Protein AF-A0A0D0BJV3-F1 (afdb_monomer_lite)

Radius of gyration: 16.94 Å; chains: 1; bounding box: 71×26×31 Å

Structure (mmCIF, N/CA/C/O backbone):
data_AF-A0A0D0BJV3-F1
#
_entry.id   AF-A0A0D0BJV3-F1
#
loop_
_atom_site.group_PDB
_atom_site.id
_atom_site.type_symbol
_atom_site.label_atom_id
_atom_site.label_alt_id
_atom_site.label_comp_id
_atom_site.label_asym_id
_atom_site.label_entity_id
_atom_site.label_seq_id
_atom_site.pdbx_PDB_ins_code
_atom_site.Cartn_x
_atom_site.Cartn_y
_atom_site.Cartn_z
_atom_site.occupancy
_atom_site.B_iso_or_equiv
_atom_site.auth_seq_id
_atom_site.auth_comp_id
_atom_site.auth_asym_id
_atom_site.auth_atom_id
_atom_site.pdbx_PDB_model_num
ATOM 1 N N . MET A 1 1 ? -47.479 -8.089 -7.590 1.00 45.50 1 MET A N 1
ATOM 2 C CA . MET A 1 1 ? -46.370 -7.291 -7.024 1.00 45.50 1 MET A CA 1
ATOM 3 C C . MET A 1 1 ? -45.080 -7.986 -7.424 1.00 45.50 1 MET A C 1
ATOM 5 O O . MET A 1 1 ? -44.913 -9.136 -7.046 1.00 45.50 1 MET A O 1
ATOM 9 N N . SER A 1 2 ? -44.248 -7.367 -8.265 1.00 51.97 2 SER A N 1
ATOM 10 C CA . SER A 1 2 ? -42.962 -7.950 -8.675 1.00 51.97 2 SER A CA 1
ATOM 11 C C . SER A 1 2 ? -41.887 -7.486 -7.700 1.00 51.97 2 SER A C 1
ATOM 13 O O . SER A 1 2 ? -41.721 -6.282 -7.517 1.00 51.97 2 SER A O 1
ATOM 15 N N . ASN A 1 3 ? -41.183 -8.423 -7.067 1.00 55.09 3 ASN A N 1
ATOM 16 C CA . ASN A 1 3 ? -39.995 -8.105 -6.279 1.00 55.09 3 ASN A CA 1
ATOM 17 C C . ASN A 1 3 ? -38.883 -7.620 -7.224 1.00 55.09 3 ASN A C 1
ATOM 19 O O . ASN A 1 3 ? -38.638 -8.289 -8.233 1.00 55.09 3 ASN A O 1
ATOM 23 N N . PRO A 1 4 ? -38.189 -6.505 -6.930 1.00 65.44 4 PRO A N 1
ATOM 24 C CA . PRO A 1 4 ? -36.983 -6.161 -7.663 1.00 65.44 4 PRO A CA 1
ATOM 25 C C . PRO A 1 4 ? -35.919 -7.221 -7.357 1.00 65.44 4 PRO A C 1
ATOM 27 O O . PRO A 1 4 ? -35.655 -7.535 -6.195 1.00 65.44 4 PRO A O 1
ATOM 30 N N . ALA A 1 5 ? -35.346 -7.815 -8.404 1.00 63.47 5 ALA A N 1
ATOM 31 C CA . ALA A 1 5 ? -34.229 -8.738 -8.261 1.00 63.47 5 ALA A CA 1
ATOM 32 C C . ALA A 1 5 ? -33.049 -8.012 -7.584 1.00 63.47 5 ALA A C 1
ATOM 34 O O . ALA A 1 5 ? -32.808 -6.840 -7.892 1.00 63.47 5 ALA A O 1
ATOM 35 N N . PRO A 1 6 ? -32.311 -8.668 -6.672 1.00 61.75 6 PRO A N 1
ATOM 36 C CA . PRO A 1 6 ? -31.144 -8.054 -6.063 1.00 61.75 6 PRO A CA 1
ATOM 37 C C . PRO A 1 6 ? -30.110 -7.769 -7.155 1.00 61.75 6 PRO A C 1
ATOM 39 O O . PRO A 1 6 ? -29.706 -8.664 -7.895 1.00 61.75 6 PRO A O 1
ATOM 42 N N . ILE A 1 7 ? -29.690 -6.509 -7.263 1.00 61.56 7 ILE A N 1
ATOM 43 C CA . ILE A 1 7 ? -28.571 -6.117 -8.118 1.00 61.56 7 ILE A CA 1
ATOM 44 C C . ILE A 1 7 ? -27.313 -6.679 -7.455 1.00 61.56 7 ILE A C 1
ATOM 46 O O . ILE A 1 7 ? -26.809 -6.123 -6.480 1.00 61.56 7 ILE A O 1
ATOM 50 N N . THR A 1 8 ? -26.826 -7.818 -7.939 1.00 63.19 8 THR A N 1
ATOM 51 C CA . THR A 1 8 ? -25.530 -8.350 -7.519 1.00 63.19 8 THR A CA 1
ATOM 52 C C . THR A 1 8 ? -24.444 -7.442 -8.086 1.00 63.19 8 THR A C 1
ATOM 54 O O . THR A 1 8 ? -24.214 -7.419 -9.294 1.00 63.19 8 THR A O 1
ATOM 57 N N . ALA A 1 9 ? -23.789 -6.662 -7.226 1.00 68.31 9 ALA A N 1
ATOM 58 C CA . ALA A 1 9 ? -22.613 -5.901 -7.623 1.00 68.31 9 ALA A CA 1
ATOM 59 C C . ALA A 1 9 ? -21.498 -6.879 -8.031 1.00 68.31 9 ALA A C 1
ATOM 61 O O . ALA A 1 9 ? -21.089 -7.728 -7.239 1.00 68.31 9 ALA A O 1
ATOM 62 N N . VAL A 1 10 ? -21.021 -6.774 -9.272 1.00 74.94 10 VAL A N 1
ATOM 63 C CA . VAL A 1 10 ? -19.864 -7.542 -9.747 1.00 74.94 10 VAL A CA 1
ATOM 64 C C . VAL A 1 10 ? -18.609 -6.883 -9.182 1.00 74.94 10 VAL A C 1
ATOM 66 O O . VAL A 1 10 ? -18.232 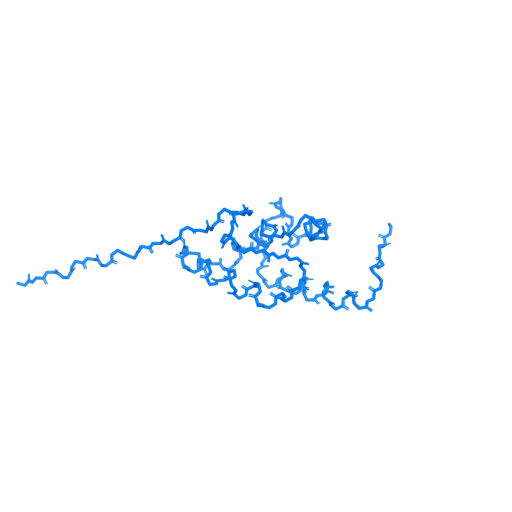-5.795 -9.614 1.00 74.94 10 VAL A O 1
ATOM 69 N N . LEU A 1 11 ? -17.982 -7.522 -8.192 1.00 79.44 11 LEU A N 1
ATOM 70 C CA . LEU A 1 11 ? -16.699 -7.077 -7.648 1.00 79.44 11 LEU A CA 1
ATOM 71 C C . LEU A 1 11 ? -15.572 -7.420 -8.626 1.00 79.44 11 LEU A C 1
ATOM 73 O O . LEU A 1 11 ? -15.518 -8.534 -9.152 1.00 79.44 11 LEU A O 1
ATOM 77 N N . MET A 1 12 ? -14.664 -6.472 -8.856 1.00 78.56 12 MET A N 1
ATOM 78 C CA . MET A 1 12 ? -13.461 -6.706 -9.655 1.00 78.56 12 MET A CA 1
ATOM 79 C C . MET A 1 12 ? -12.289 -7.014 -8.728 1.00 78.56 12 MET A C 1
ATOM 81 O O . MET A 1 12 ? -11.963 -6.162 -7.910 1.00 78.56 12 MET A O 1
ATOM 85 N N . PRO A 1 13 ? -11.633 -8.182 -8.828 1.00 80.12 13 PRO A N 1
ATOM 86 C CA . PRO A 1 13 ? -10.524 -8.501 -7.939 1.00 80.12 13 PRO A CA 1
ATOM 87 C C . PRO A 1 13 ? -9.383 -7.490 -8.097 1.00 80.12 13 PRO A C 1
ATOM 89 O O . PRO A 1 13 ? -9.166 -6.933 -9.176 1.00 80.12 13 PRO A O 1
ATOM 92 N N . MET A 1 14 ? -8.615 -7.293 -7.023 1.00 84.94 14 MET A N 1
ATOM 93 C CA . MET A 1 14 ? -7.326 -6.610 -7.123 1.00 84.94 14 MET A CA 1
ATOM 94 C C . MET A 1 14 ? -6.444 -7.348 -8.133 1.00 84.94 14 MET A C 1
ATOM 96 O O . MET A 1 14 ? -6.373 -8.578 -8.128 1.00 84.94 14 MET A O 1
ATOM 100 N N . LEU A 1 15 ? -5.788 -6.594 -9.011 1.00 78.75 15 LEU A N 1
ATOM 101 C CA . LEU A 1 15 ? -4.949 -7.175 -10.051 1.00 78.75 15 LEU A CA 1
ATOM 102 C C . LEU A 1 15 ? -3.721 -7.851 -9.436 1.00 78.75 15 LEU A C 1
ATOM 104 O O . LEU A 1 15 ? -3.181 -7.420 -8.421 1.00 78.75 15 LEU A O 1
ATOM 108 N N . VAL A 1 16 ? -3.257 -8.935 -10.051 1.00 74.25 16 VAL A N 1
ATOM 109 C CA . VAL A 1 16 ? -2.008 -9.566 -9.617 1.00 74.25 16 VAL A CA 1
ATOM 110 C C . VAL A 1 16 ? -0.868 -8.603 -9.943 1.00 74.25 16 VAL A C 1
ATOM 112 O O . VAL A 1 16 ? -0.785 -8.095 -11.063 1.00 74.25 16 VAL A O 1
ATOM 115 N N . SER A 1 17 ? -0.008 -8.325 -8.963 1.00 69.88 17 SER A N 1
ATOM 116 C CA . SER A 1 17 ? 1.181 -7.496 -9.161 1.00 69.88 17 SER A CA 1
ATOM 117 C C . SER A 1 17 ? 2.025 -8.016 -10.323 1.00 69.88 17 SER A C 1
ATOM 119 O O . SER A 1 17 ? 2.026 -9.211 -10.619 1.00 69.88 17 SER A O 1
ATOM 121 N N . SER A 1 18 ? 2.719 -7.104 -11.005 1.00 67.06 18 SER A N 1
ATOM 122 C CA . SER A 1 18 ? 3.560 -7.415 -12.172 1.00 67.06 18 SER A CA 1
ATOM 123 C C . SER A 1 18 ? 2.802 -7.888 -13.423 1.00 67.06 18 SER A C 1
ATOM 125 O O . SER A 1 18 ? 3.425 -8.316 -14.394 1.00 67.06 18 SER A O 1
ATOM 127 N N . THR A 1 19 ? 1.469 -7.778 -13.447 1.00 73.62 19 THR A N 1
ATOM 128 C CA . THR A 1 19 ? 0.687 -7.867 -14.691 1.00 73.62 19 THR A CA 1
ATOM 129 C C . THR A 1 19 ? 0.644 -6.511 -15.396 1.00 73.62 19 THR A C 1
ATOM 131 O O . THR A 1 19 ? 0.795 -5.469 -14.763 1.00 73.62 19 THR A O 1
ATOM 134 N N . LYS A 1 20 ? 0.440 -6.5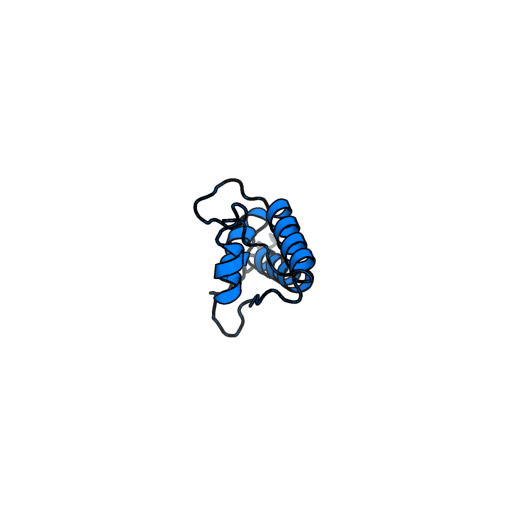11 -16.720 1.00 68.69 20 LYS A N 1
ATOM 135 C CA . LYS A 1 20 ? 0.490 -5.296 -17.555 1.00 68.69 20 LYS A CA 1
ATOM 136 C C . LYS A 1 20 ? -0.481 -4.195 -17.103 1.00 68.69 20 LYS A C 1
ATOM 138 O O . LYS A 1 20 ? -0.182 -3.021 -17.285 1.00 68.69 20 LYS A O 1
ATOM 143 N N . ASP A 1 21 ? -1.607 -4.586 -16.514 1.00 69.88 21 ASP A N 1
ATOM 144 C CA . ASP A 1 21 ? -2.666 -3.668 -16.087 1.00 69.88 21 ASP A CA 1
ATOM 145 C C . ASP A 1 21 ? -2.601 -3.339 -14.585 1.00 69.88 21 ASP A C 1
ATOM 147 O O . ASP A 1 21 ? -3.412 -2.555 -14.087 1.00 69.88 21 ASP A O 1
ATOM 151 N N . ALA A 1 22 ? -1.665 -3.945 -13.844 1.00 76.88 22 ALA A N 1
ATOM 152 C CA . ALA A 1 22 ? -1.500 -3.679 -12.423 1.00 76.88 22 ALA A CA 1
ATOM 153 C C . ALA A 1 22 ? -0.917 -2.288 -12.177 1.00 76.88 22 ALA A C 1
ATOM 155 O O . ALA A 1 22 ? -0.172 -1.730 -12.984 1.00 76.88 22 ALA A O 1
ATOM 156 N N . LEU A 1 23 ? -1.229 -1.755 -10.997 1.00 83.62 23 LEU A N 1
ATOM 157 C CA . LEU A 1 23 ? -0.552 -0.572 -10.496 1.00 83.62 23 LEU A CA 1
ATOM 158 C C . LEU A 1 23 ? 0.940 -0.870 -10.352 1.00 83.62 23 LEU A C 1
ATOM 160 O O . LEU A 1 23 ? 1.333 -1.968 -9.955 1.00 83.62 23 LEU A O 1
ATOM 164 N N . TYR A 1 24 ? 1.752 0.129 -10.674 1.00 87.56 24 TYR A N 1
ATOM 165 C CA . TYR A 1 24 ? 3.198 0.060 -10.559 1.00 87.56 24 TYR A CA 1
ATOM 166 C C . TYR A 1 24 ? 3.701 1.325 -9.881 1.00 87.56 24 TYR A C 1
ATOM 168 O O . TYR A 1 24 ? 3.469 2.434 -10.368 1.00 87.56 24 TYR A O 1
ATOM 176 N N . PHE A 1 25 ? 4.374 1.154 -8.750 1.00 89.81 25 PHE A N 1
ATOM 177 C CA . PHE A 1 25 ? 4.906 2.246 -7.953 1.00 89.81 25 PHE A CA 1
ATOM 178 C C . PHE A 1 25 ? 6.428 2.204 -7.935 1.00 89.81 25 PHE A C 1
ATOM 180 O O . PHE A 1 25 ? 7.032 1.284 -7.402 1.00 89.81 25 PHE A O 1
ATOM 187 N N . ASN A 1 26 ? 7.064 3.218 -8.512 1.00 87.56 26 ASN A N 1
ATOM 188 C CA . ASN A 1 26 ? 8.522 3.346 -8.565 1.00 87.56 26 ASN A CA 1
ATOM 189 C C . ASN A 1 26 ? 9.050 4.493 -7.688 1.00 87.56 26 ASN A C 1
ATOM 191 O O . ASN A 1 26 ? 10.121 5.021 -7.968 1.00 87.56 26 ASN A O 1
ATOM 195 N N . GLY A 1 27 ? 8.274 4.933 -6.695 1.00 85.31 27 GLY A N 1
ATOM 196 C CA . GLY A 1 27 ? 8.614 6.083 -5.851 1.00 85.31 27 GLY A CA 1
ATOM 197 C C . GLY A 1 27 ? 8.132 7.433 -6.387 1.00 85.31 27 GLY A C 1
ATOM 198 O O . GLY A 1 27 ? 8.080 8.395 -5.634 1.00 85.31 27 GLY A O 1
ATOM 199 N N . THR A 1 28 ? 7.706 7.528 -7.651 1.00 85.06 28 THR A N 1
ATOM 200 C CA . THR A 1 28 ? 7.229 8.797 -8.229 1.00 85.06 28 THR A CA 1
ATOM 201 C C . THR A 1 28 ? 5.708 8.932 -8.179 1.00 85.06 28 THR A C 1
ATOM 203 O O . THR A 1 28 ? 4.971 7.944 -8.133 1.00 85.06 28 THR A O 1
ATOM 206 N N . CYS A 1 29 ? 5.218 10.177 -8.200 1.00 87.19 29 CYS A N 1
ATOM 207 C CA . CYS A 1 29 ? 3.786 10.493 -8.236 1.00 87.19 29 CYS A CA 1
ATOM 208 C C . CYS A 1 29 ? 2.965 9.784 -7.136 1.00 87.19 29 CYS A C 1
ATOM 210 O O . CYS A 1 29 ? 1.841 9.343 -7.393 1.00 87.19 29 CYS A O 1
ATOM 212 N N . ILE A 1 30 ? 3.497 9.724 -5.908 1.00 89.56 30 ILE A N 1
ATOM 213 C CA . ILE A 1 30 ? 2.932 9.012 -4.743 1.00 89.56 30 ILE A CA 1
ATOM 214 C C . ILE A 1 30 ? 1.426 9.252 -4.597 1.00 89.56 30 ILE A C 1
ATOM 216 O O . ILE A 1 30 ? 0.633 8.314 -4.560 1.00 89.56 30 ILE A O 1
ATOM 220 N N . LYS A 1 31 ? 0.996 10.520 -4.616 1.00 89.88 31 LYS A N 1
ATOM 221 C CA . LYS A 1 31 ? -0.425 10.893 -4.492 1.00 89.88 31 LYS A CA 1
ATOM 222 C C . LYS A 1 31 ? -1.309 10.271 -5.575 1.00 89.88 31 LYS A C 1
ATOM 224 O O . LYS A 1 31 ? -2.458 9.934 -5.301 1.00 89.88 31 LYS A O 1
ATOM 229 N N . ASN A 1 32 ? -0.815 10.156 -6.808 1.00 90.94 32 ASN A N 1
ATOM 230 C CA . ASN A 1 32 ? -1.568 9.535 -7.895 1.00 90.94 32 ASN A CA 1
ATOM 231 C C . ASN A 1 32 ? -1.636 8.015 -7.713 1.00 90.94 32 ASN A C 1
ATOM 233 O O . ASN A 1 32 ? -2.723 7.450 -7.819 1.00 90.94 32 ASN A O 1
ATOM 237 N N . PHE A 1 33 ? -0.514 7.377 -7.373 1.00 92.31 33 PHE A N 1
ATOM 238 C CA . PHE A 1 33 ? -0.479 5.947 -7.070 1.00 92.31 33 PHE A CA 1
ATOM 239 C C . PHE A 1 33 ? -1.457 5.584 -5.943 1.00 92.31 33 PHE A C 1
ATOM 241 O O . PHE A 1 33 ? -2.328 4.739 -6.138 1.00 92.31 33 PHE A O 1
ATOM 248 N N . LEU A 1 34 ? -1.397 6.288 -4.809 1.00 94.19 34 LEU A N 1
ATOM 249 C CA . LEU A 1 34 ? -2.279 6.058 -3.662 1.00 94.19 34 LEU A CA 1
ATOM 250 C C . LEU A 1 34 ? -3.763 6.239 -4.022 1.00 94.19 34 LEU A C 1
ATOM 252 O O . LEU A 1 34 ? -4.599 5.421 -3.642 1.00 94.19 34 LEU A O 1
ATOM 256 N N . LYS A 1 35 ? -4.108 7.267 -4.810 1.00 94.12 35 LYS A N 1
ATOM 257 C CA . LYS A 1 35 ? -5.484 7.466 -5.304 1.00 94.12 35 LYS A CA 1
ATOM 258 C C . LYS A 1 35 ? -5.957 6.311 -6.182 1.00 94.12 35 LYS A C 1
ATOM 260 O O . LYS A 1 35 ? -7.089 5.852 -6.023 1.00 94.12 35 LYS A O 1
ATOM 265 N N . GLN A 1 36 ? -5.115 5.847 -7.102 1.00 93.19 36 GLN A N 1
ATOM 266 C CA . GLN A 1 36 ? -5.451 4.710 -7.955 1.00 93.19 36 GLN A CA 1
ATOM 267 C C . GLN A 1 36 ? -5.581 3.424 -7.132 1.00 93.19 36 GLN A C 1
ATOM 269 O O . GLN A 1 36 ? -6.527 2.670 -7.338 1.00 93.19 36 GLN A O 1
ATOM 274 N N . LEU A 1 37 ? -4.715 3.214 -6.141 1.00 94.38 37 LEU A N 1
ATOM 275 C CA . LEU A 1 37 ? -4.788 2.060 -5.251 1.00 94.38 37 LEU A CA 1
ATOM 276 C C . LEU A 1 37 ? -6.106 2.013 -4.474 1.00 94.38 37 LEU A C 1
ATOM 278 O O . LEU A 1 37 ? -6.762 0.973 -4.440 1.00 94.38 37 LEU A O 1
ATOM 282 N N . VAL A 1 38 ? -6.543 3.150 -3.932 1.00 94.88 38 VAL A N 1
ATOM 283 C CA . VAL A 1 38 ? -7.846 3.272 -3.260 1.00 94.88 38 VAL A CA 1
ATOM 284 C C . VAL A 1 38 ? -8.999 2.998 -4.222 1.00 94.88 38 VAL A C 1
ATOM 286 O O . VAL A 1 38 ? -9.938 2.288 -3.866 1.00 94.88 38 VAL A O 1
ATOM 289 N N . LEU A 1 39 ? -8.930 3.510 -5.454 1.00 92.69 39 LEU A N 1
ATOM 290 C CA . LEU A 1 39 ? -9.956 3.260 -6.468 1.00 92.69 39 LEU A CA 1
ATOM 291 C C . LEU A 1 39 ? -10.052 1.771 -6.836 1.00 92.69 39 LEU A C 1
ATOM 293 O O . LEU A 1 39 ? -11.155 1.235 -6.945 1.00 92.69 39 LEU A O 1
ATOM 297 N N . HIS A 1 40 ? -8.914 1.101 -7.026 1.00 91.50 40 HIS A N 1
ATOM 298 C CA . HIS A 1 40 ? -8.864 -0.334 -7.312 1.00 91.50 40 HIS A CA 1
ATOM 299 C C . HIS A 1 40 ? -9.369 -1.151 -6.118 1.00 91.50 40 HIS A C 1
ATOM 301 O O . HIS A 1 40 ? -10.195 -2.043 -6.303 1.00 91.50 40 HIS A O 1
ATOM 307 N N . GLY A 1 41 ? -8.964 -0.786 -4.899 1.00 92.38 41 GLY A N 1
ATOM 308 C CA . GLY A 1 41 ? -9.462 -1.391 -3.667 1.00 92.38 41 GLY A CA 1
ATOM 309 C C . GLY A 1 41 ? -10.981 -1.297 -3.547 1.00 92.38 41 GLY A C 1
ATOM 310 O O . GLY A 1 41 ? -11.645 -2.311 -3.342 1.00 92.38 41 GLY A O 1
ATOM 311 N N . ALA A 1 42 ? -11.551 -0.113 -3.780 1.00 92.12 42 ALA A N 1
ATOM 312 C CA . ALA A 1 42 ? -12.996 0.094 -3.735 1.00 92.12 42 ALA A CA 1
ATOM 313 C C . ALA A 1 42 ? -13.745 -0.772 -4.765 1.00 92.12 42 ALA A C 1
ATOM 315 O O . ALA A 1 42 ? -14.776 -1.363 -4.444 1.00 92.12 42 ALA A O 1
ATOM 316 N N . ARG A 1 43 ? -13.212 -0.911 -5.989 1.00 89.19 43 ARG A N 1
ATOM 317 C CA . ARG A 1 43 ? -13.771 -1.807 -7.025 1.00 89.19 43 ARG A CA 1
ATOM 318 C C . ARG A 1 43 ? -13.692 -3.289 -6.640 1.00 89.19 43 ARG A C 1
ATOM 320 O O . ARG A 1 43 ? -14.546 -4.067 -7.063 1.00 89.19 43 ARG A O 1
ATOM 327 N N . ALA A 1 44 ? -12.709 -3.650 -5.820 1.00 89.12 44 ALA A N 1
ATOM 328 C CA . ALA A 1 44 ? -12.552 -4.977 -5.232 1.00 89.12 44 ALA A CA 1
ATOM 329 C C . ALA A 1 44 ? -13.366 -5.198 -3.953 1.00 89.12 44 ALA A C 1
ATOM 331 O O . ALA A 1 44 ? -13.300 -6.278 -3.370 1.00 89.12 44 ALA A O 1
ATOM 332 N N . GLY A 1 45 ? -14.148 -4.206 -3.519 1.00 90.88 45 GLY A N 1
ATOM 333 C CA . GLY A 1 45 ? -14.936 -4.289 -2.291 1.00 90.88 45 GLY A CA 1
ATOM 334 C C . GLY A 1 45 ? -14.123 -4.075 -1.011 1.00 90.88 45 GLY A C 1
ATOM 335 O O . GLY A 1 45 ? -14.640 -4.320 0.076 1.00 90.88 45 GLY A O 1
ATOM 336 N N . ILE A 1 46 ? -12.877 -3.601 -1.109 1.00 91.81 46 ILE A N 1
ATOM 337 C CA . ILE A 1 46 ? -12.063 -3.213 0.047 1.00 91.81 46 ILE A CA 1
ATOM 338 C C . ILE A 1 46 ? -12.553 -1.849 0.540 1.00 91.81 46 ILE A C 1
ATOM 340 O O . ILE A 1 46 ? -12.372 -0.828 -0.124 1.00 91.81 46 ILE A O 1
ATOM 344 N N . THR A 1 47 ? -13.193 -1.839 1.708 1.00 90.00 47 THR A N 1
ATOM 345 C CA . THR A 1 47 ? -13.745 -0.629 2.340 1.00 90.00 47 THR A CA 1
ATOM 346 C C . THR A 1 47 ? -12.840 -0.063 3.430 1.00 90.00 47 THR A C 1
ATOM 348 O O . THR A 1 47 ? -12.855 1.144 3.666 1.00 90.00 47 THR A O 1
ATOM 351 N N . ASN A 1 48 ? -12.026 -0.909 4.068 1.00 93.62 48 ASN A N 1
ATOM 352 C CA . ASN A 1 48 ? -11.002 -0.474 5.008 1.00 93.62 48 ASN A CA 1
ATOM 353 C C . ASN A 1 48 ? -9.693 -0.187 4.259 1.00 93.62 48 ASN A C 1
ATOM 355 O O . ASN A 1 48 ? -9.060 -1.106 3.740 1.00 93.62 48 ASN A O 1
ATOM 359 N N . LYS A 1 49 ? -9.268 1.081 4.237 1.00 93.94 49 LYS A N 1
ATOM 360 C CA . LYS A 1 49 ? -8.024 1.499 3.576 1.00 93.94 49 LYS A CA 1
ATOM 361 C C . LYS A 1 49 ? -6.775 0.885 4.205 1.00 93.94 49 LYS A C 1
ATOM 363 O O . LYS A 1 49 ? -5.799 0.707 3.489 1.00 93.94 49 LYS A O 1
ATOM 368 N N . ASP A 1 50 ? -6.801 0.509 5.479 1.00 95.62 50 ASP A N 1
ATOM 369 C CA . ASP A 1 50 ? -5.644 -0.101 6.145 1.00 95.62 50 ASP A CA 1
ATOM 370 C C . ASP A 1 50 ? -5.268 -1.447 5.501 1.00 95.62 50 ASP A C 1
ATOM 372 O O . ASP A 1 50 ? -4.098 -1.801 5.408 1.00 95.62 50 ASP A O 1
ATOM 376 N N . GLN A 1 51 ? -6.244 -2.155 4.918 1.00 92.12 51 GLN A N 1
ATOM 377 C CA . GLN A 1 51 ? -5.999 -3.388 4.157 1.00 92.12 51 GLN A CA 1
ATOM 378 C C . GLN A 1 51 ? -5.235 -3.151 2.844 1.00 92.12 51 GLN A C 1
ATOM 380 O O . GLN A 1 51 ? -4.776 -4.104 2.219 1.00 92.12 51 GLN A O 1
ATOM 385 N N . LEU A 1 52 ? -5.120 -1.898 2.389 1.00 94.38 52 LEU A N 1
ATOM 386 C CA . LEU A 1 52 ? -4.391 -1.540 1.173 1.00 94.38 52 LEU A CA 1
ATOM 387 C C . LEU A 1 52 ? -2.899 -1.299 1.424 1.00 94.38 52 LEU A C 1
ATOM 389 O O . LEU A 1 52 ? -2.152 -1.205 0.452 1.00 94.38 52 LEU A O 1
ATOM 393 N N . VAL A 1 53 ? -2.452 -1.226 2.681 1.00 94.50 53 VAL A N 1
ATOM 394 C CA . VAL A 1 53 ? -1.045 -0.957 3.020 1.00 94.50 53 VAL A CA 1
ATOM 395 C C . VAL A 1 53 ? -0.122 -2.032 2.438 1.00 94.50 53 VAL A C 1
ATOM 397 O O . VAL A 1 53 ? 0.845 -1.706 1.755 1.00 94.50 53 VAL A O 1
ATOM 400 N N . ASP A 1 54 ? -0.479 -3.311 2.558 1.00 91.12 54 ASP A N 1
ATOM 401 C CA . ASP A 1 54 ? 0.309 -4.411 1.977 1.00 91.12 54 ASP A CA 1
ATOM 402 C C . ASP A 1 54 ? 0.390 -4.341 0.443 1.00 91.12 54 ASP A C 1
ATOM 404 O O . ASP A 1 54 ? 1.362 -4.779 -0.179 1.00 91.12 54 ASP A O 1
ATOM 408 N N . TYR A 1 55 ? -0.623 -3.751 -0.197 1.00 92.31 55 TYR A N 1
ATOM 409 C CA . TYR A 1 55 ? -0.636 -3.575 -1.645 1.00 92.31 55 TYR A CA 1
ATOM 410 C C . TYR A 1 55 ? 0.300 -2.458 -2.110 1.00 92.31 55 TYR A C 1
ATOM 412 O O . TYR A 1 55 ? 0.722 -2.488 -3.265 1.00 92.31 55 TYR A O 1
ATOM 420 N N . ILE A 1 56 ? 0.670 -1.514 -1.237 1.00 93.12 56 ILE A N 1
ATOM 421 C CA . ILE A 1 56 ? 1.715 -0.526 -1.536 1.00 93.12 56 ILE A CA 1
ATOM 422 C C . ILE A 1 56 ? 3.023 -1.268 -1.819 1.00 93.12 56 ILE A C 1
ATOM 424 O O . ILE A 1 56 ? 3.602 -1.092 -2.889 1.00 93.12 56 ILE A O 1
ATOM 428 N N . VAL A 1 57 ? 3.428 -2.177 -0.927 1.00 90.38 57 VAL A N 1
ATOM 429 C CA . VAL A 1 57 ? 4.630 -3.012 -1.098 1.00 90.38 57 VAL A CA 1
ATOM 430 C C . VAL A 1 57 ? 4.501 -3.920 -2.312 1.00 90.38 57 VAL A C 1
ATOM 432 O O . VAL A 1 57 ? 5.382 -3.953 -3.169 1.00 90.38 57 VAL A O 1
ATOM 435 N N . LYS A 1 58 ? 3.366 -4.608 -2.446 1.00 90.62 58 LYS A N 1
ATOM 436 C CA . LYS A 1 58 ? 3.148 -5.577 -3.525 1.00 90.62 58 LYS A CA 1
ATOM 437 C C . LYS A 1 58 ? 3.198 -4.961 -4.930 1.00 90.62 58 LYS A C 1
ATOM 439 O O . LYS A 1 58 ? 3.623 -5.627 -5.871 1.00 90.62 58 LYS A O 1
ATOM 444 N N . TYR A 1 59 ? 2.754 -3.714 -5.085 1.00 92.31 59 TYR A N 1
ATOM 445 C CA . TYR A 1 59 ? 2.795 -2.986 -6.360 1.00 92.31 59 TYR A CA 1
ATOM 446 C C . TYR A 1 59 ? 4.035 -2.099 -6.524 1.00 92.31 59 TYR A C 1
ATOM 448 O O . TYR A 1 59 ? 4.176 -1.429 -7.549 1.00 92.31 59 TYR A O 1
ATOM 456 N N . SER A 1 60 ? 4.938 -2.096 -5.545 1.00 90.88 60 SER A N 1
ATOM 457 C CA . SER A 1 60 ? 6.200 -1.369 -5.626 1.00 90.88 60 SER A CA 1
ATOM 458 C C . SER A 1 60 ? 7.186 -2.058 -6.569 1.00 90.88 60 SER A C 1
ATOM 460 O O . SER A 1 60 ? 7.210 -3.286 -6.674 1.00 90.88 60 SER A O 1
ATOM 462 N N . SER A 1 61 ? 8.028 -1.270 -7.238 1.00 89.62 61 SER A N 1
ATOM 463 C CA . SER A 1 61 ? 9.213 -1.754 -7.948 1.00 89.62 61 SER A CA 1
ATOM 464 C C . SER A 1 61 ? 10.171 -2.448 -6.978 1.00 89.62 61 SER A C 1
ATOM 466 O O . SER A 1 61 ? 10.111 -2.204 -5.775 1.00 89.62 61 SER A O 1
ATOM 468 N N . ALA A 1 62 ? 11.084 -3.281 -7.484 1.00 88.69 62 ALA A N 1
ATOM 469 C CA . ALA A 1 62 ? 12.086 -3.939 -6.639 1.00 88.69 62 ALA A CA 1
ATOM 470 C C . ALA A 1 62 ? 12.907 -2.923 -5.822 1.00 88.69 62 ALA A C 1
ATOM 472 O O . ALA A 1 62 ? 13.063 -3.084 -4.615 1.00 88.69 62 ALA A O 1
ATOM 473 N N . ASP A 1 63 ? 13.341 -1.829 -6.455 1.00 87.06 63 ASP A N 1
ATOM 474 C CA . ASP A 1 63 ? 14.074 -0.755 -5.777 1.00 87.06 63 ASP A CA 1
ATOM 475 C C . ASP A 1 63 ? 13.243 -0.123 -4.658 1.00 87.06 63 ASP A C 1
ATOM 477 O O . ASP A 1 63 ? 13.731 0.062 -3.546 1.00 87.06 63 ASP A O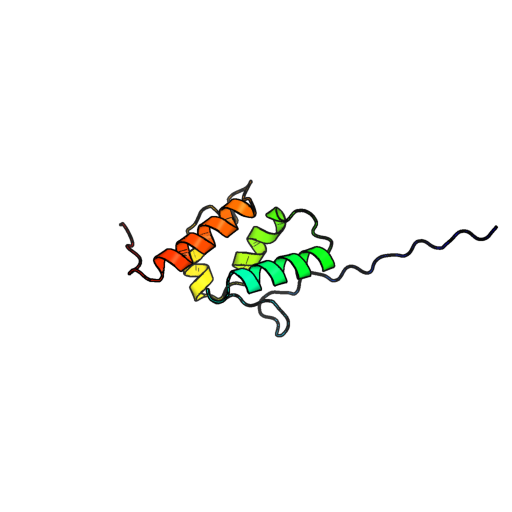 1
ATOM 481 N N . MET A 1 64 ? 11.963 0.164 -4.917 1.00 88.19 64 MET A N 1
ATOM 482 C CA . MET A 1 64 ? 11.102 0.776 -3.911 1.00 88.19 64 MET A CA 1
ATOM 483 C C . MET A 1 64 ? 10.770 -0.206 -2.785 1.00 88.19 64 MET A C 1
ATOM 485 O O . MET A 1 64 ? 10.748 0.201 -1.628 1.00 88.19 64 MET A O 1
ATOM 489 N N . GLN A 1 65 ? 10.597 -1.498 -3.084 1.00 89.50 65 GLN A N 1
ATOM 490 C CA . GLN A 1 65 ? 10.479 -2.537 -2.060 1.00 89.50 65 GLN A CA 1
ATOM 491 C C . GLN A 1 65 ? 11.711 -2.535 -1.150 1.00 89.50 65 GLN A C 1
ATOM 493 O O . GLN A 1 65 ? 11.550 -2.532 0.063 1.00 89.50 65 GLN A O 1
ATOM 498 N N . HIS A 1 66 ? 12.928 -2.436 -1.695 1.00 86.44 66 HIS A N 1
ATOM 499 C CA . HIS A 1 66 ? 14.142 -2.327 -0.878 1.00 86.44 66 HIS A CA 1
ATOM 500 C C . HIS A 1 66 ? 14.188 -1.070 -0.002 1.00 86.44 66 HIS A C 1
ATOM 502 O O . HIS A 1 66 ? 14.775 -1.114 1.075 1.00 86.44 66 HIS A O 1
ATOM 508 N N . VAL A 1 67 ? 13.576 0.034 -0.432 1.00 85.88 67 VAL A N 1
ATOM 509 C CA . VAL A 1 67 ? 13.504 1.267 0.365 1.00 85.88 67 VAL A CA 1
ATOM 510 C C . VAL A 1 67 ? 12.482 1.143 1.495 1.00 85.88 67 VAL A C 1
ATOM 512 O O . VAL A 1 67 ? 12.774 1.521 2.628 1.00 85.88 67 VAL A O 1
ATOM 515 N N . ILE A 1 68 ? 11.288 0.618 1.207 1.00 87.38 68 ILE A N 1
ATOM 516 C CA . ILE A 1 68 ? 10.167 0.652 2.158 1.00 87.38 68 ILE A CA 1
ATOM 517 C C . ILE A 1 68 ? 10.071 -0.580 3.053 1.00 87.38 68 ILE A C 1
ATOM 519 O O . ILE A 1 68 ? 9.519 -0.473 4.138 1.00 87.38 68 ILE A O 1
ATOM 523 N N . HIS A 1 69 ? 10.622 -1.730 2.655 1.00 82.25 69 HIS A N 1
ATOM 524 C CA . HIS A 1 69 ? 10.511 -2.987 3.412 1.00 82.25 69 HIS A CA 1
ATOM 525 C C . HIS A 1 69 ? 11.140 -2.911 4.814 1.00 82.25 69 HIS A C 1
ATOM 527 O O . HIS A 1 69 ? 10.811 -3.712 5.681 1.00 82.25 69 HIS A O 1
ATOM 533 N N . PHE A 1 70 ? 12.050 -1.966 5.054 1.00 81.00 70 PHE A N 1
ATOM 534 C CA . PHE A 1 70 ? 12.657 -1.767 6.374 1.00 81.00 70 PHE A CA 1
ATOM 535 C C . PHE A 1 70 ? 11.841 -0.862 7.303 1.00 81.00 70 PHE A C 1
ATOM 537 O O . PHE A 1 70 ? 12.207 -0.712 8.465 1.00 81.00 70 PHE A O 1
ATOM 544 N N . GLN A 1 71 ? 10.766 -0.251 6.805 1.00 88.94 71 GLN A N 1
ATOM 545 C CA . GLN A 1 71 ? 9.892 0.599 7.602 1.00 88.94 71 GLN A CA 1
ATOM 546 C C . GLN A 1 71 ? 8.761 -0.236 8.201 1.00 88.94 71 GLN A C 1
ATOM 548 O O . GLN A 1 71 ? 8.128 -1.044 7.513 1.00 88.94 71 GLN A O 1
ATOM 553 N N . THR A 1 72 ? 8.476 -0.016 9.480 1.00 89.44 72 THR A N 1
ATOM 554 C CA . THR A 1 72 ? 7.462 -0.765 10.238 1.00 89.44 72 THR A CA 1
ATOM 555 C C . THR A 1 72 ? 6.055 -0.641 9.652 1.00 89.44 72 THR A C 1
ATOM 557 O O . THR A 1 72 ? 5.244 -1.557 9.762 1.00 89.44 72 THR A O 1
ATOM 560 N N . GLU A 1 73 ? 5.782 0.465 8.970 1.00 92.50 73 GLU A N 1
ATOM 561 C CA . GLU A 1 73 ? 4.531 0.789 8.288 1.00 92.50 73 GLU A CA 1
ATOM 562 C C . GLU A 1 73 ? 4.287 -0.099 7.062 1.00 92.50 73 GLU A C 1
ATOM 564 O O . GLU A 1 73 ? 3.157 -0.184 6.584 1.00 92.50 73 GLU A O 1
ATOM 569 N N . PHE A 1 74 ? 5.322 -0.773 6.554 1.00 91.56 74 PHE A N 1
ATOM 570 C CA . PHE A 1 74 ? 5.267 -1.625 5.364 1.00 91.56 74 PHE A CA 1
ATOM 571 C C . PHE A 1 74 ? 5.673 -3.076 5.632 1.00 91.56 74 PHE A C 1
ATOM 573 O O . PHE A 1 74 ? 5.496 -3.922 4.756 1.00 91.56 74 PHE A O 1
ATOM 580 N N . ASP A 1 75 ? 6.160 -3.385 6.832 1.00 88.88 75 ASP A N 1
ATOM 581 C CA . ASP A 1 75 ? 6.566 -4.732 7.222 1.00 88.88 75 ASP A CA 1
ATOM 582 C C . ASP A 1 75 ? 5.355 -5.696 7.210 1.00 88.88 75 ASP A C 1
ATOM 584 O O . ASP A 1 75 ? 4.372 -5.461 7.924 1.00 88.88 75 ASP A O 1
ATOM 588 N N . PRO A 1 76 ? 5.360 -6.770 6.395 1.00 83.56 76 PRO A N 1
ATOM 589 C CA . PRO A 1 76 ? 4.256 -7.730 6.336 1.00 83.56 76 PRO A CA 1
ATOM 590 C C . PRO A 1 76 ? 4.007 -8.467 7.662 1.00 83.56 76 PRO A C 1
ATOM 592 O O . PRO A 1 76 ? 2.879 -8.911 7.884 1.00 83.56 76 PRO A O 1
ATOM 595 N N . ASP A 1 77 ? 5.004 -8.562 8.542 1.00 87.50 77 ASP A N 1
ATOM 596 C CA . ASP A 1 77 ? 4.897 -9.239 9.838 1.00 87.50 77 ASP A CA 1
ATOM 597 C C . ASP A 1 77 ? 4.323 -8.325 10.938 1.00 87.50 77 ASP A C 1
ATOM 599 O O . ASP A 1 77 ? 3.903 -8.795 12.002 1.00 87.50 77 ASP A O 1
ATOM 603 N N . VAL A 1 78 ? 4.240 -7.014 10.684 1.00 88.38 78 VAL A N 1
ATOM 604 C CA . VAL A 1 78 ? 3.642 -6.040 11.603 1.00 88.38 78 VAL A CA 1
ATOM 605 C C . VAL A 1 78 ? 2.130 -5.961 11.389 1.00 88.38 78 VAL A C 1
ATOM 607 O O . VAL A 1 78 ? 1.622 -5.756 10.286 1.00 88.38 78 VAL A O 1
ATOM 610 N N . THR A 1 79 ? 1.385 -6.080 12.488 1.00 89.44 79 THR A N 1
ATOM 611 C CA . THR A 1 79 ? -0.075 -5.902 12.510 1.00 89.44 79 THR A CA 1
ATOM 612 C C . THR A 1 79 ? -0.450 -4.497 12.977 1.00 89.44 79 THR A C 1
ATOM 614 O O . THR A 1 79 ? 0.344 -3.809 13.609 1.00 89.44 79 THR A O 1
ATOM 617 N N . GLY A 1 80 ? -1.674 -4.054 12.672 1.00 91.56 80 GLY A N 1
ATOM 618 C CA . GLY A 1 80 ? -2.156 -2.732 13.094 1.00 91.56 80 GLY A CA 1
ATOM 619 C C . GLY A 1 80 ? -1.609 -1.561 12.273 1.00 91.56 80 GLY A C 1
ATOM 620 O O . GLY A 1 80 ? -1.785 -0.416 12.672 1.00 91.56 80 GLY A O 1
ATOM 621 N N . LYS A 1 81 ? -0.983 -1.841 11.124 1.00 93.75 81 LYS A N 1
ATOM 622 C CA . LYS A 1 81 ? -0.550 -0.827 10.158 1.00 93.75 81 LYS A CA 1
ATOM 623 C C . LYS A 1 81 ? -1.748 -0.015 9.686 1.00 93.75 81 LYS A C 1
ATOM 625 O O . LYS A 1 81 ? -2.760 -0.594 9.284 1.00 93.75 81 LYS A O 1
ATOM 630 N N . THR A 1 82 ? -1.623 1.306 9.7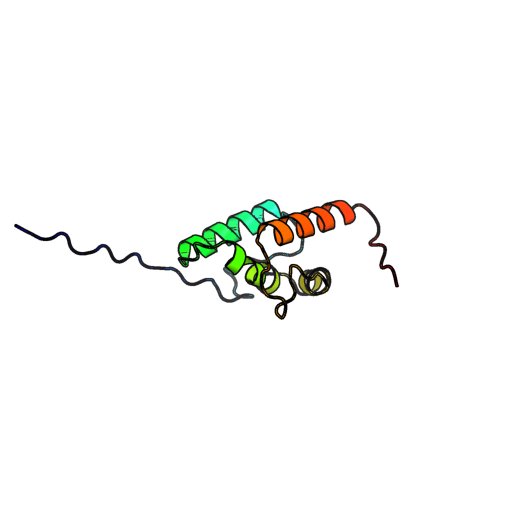09 1.00 96.44 82 THR A N 1
ATOM 631 C CA . THR A 1 82 ? -2.683 2.200 9.249 1.00 96.44 82 THR A CA 1
ATOM 632 C C . THR A 1 82 ? -2.322 2.827 7.913 1.00 96.44 82 THR A C 1
ATOM 634 O O . THR A 1 82 ? -1.156 3.063 7.590 1.00 96.44 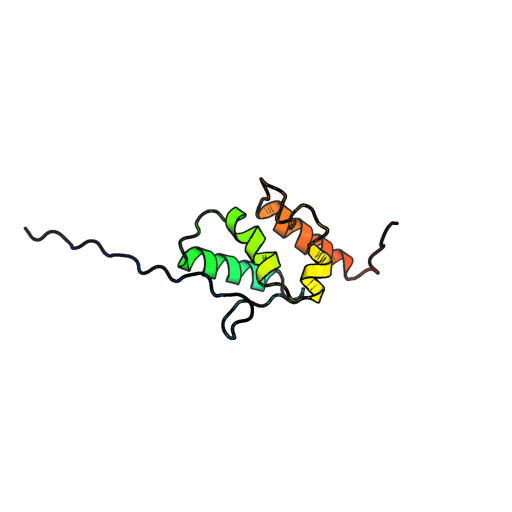82 THR A O 1
ATOM 637 N N . TRP A 1 83 ? -3.344 3.147 7.124 1.00 96.19 83 TRP A N 1
ATOM 638 C CA . TRP A 1 83 ? -3.162 3.894 5.887 1.00 96.19 83 TRP A CA 1
ATOM 639 C C . TRP A 1 83 ? -2.498 5.254 6.132 1.00 96.19 83 TRP A C 1
ATOM 641 O O . TRP A 1 83 ? -1.743 5.728 5.287 1.00 96.19 83 TRP A O 1
ATOM 651 N N . LYS A 1 84 ? -2.805 5.899 7.264 1.00 96.12 84 LYS A N 1
ATOM 652 C CA . LYS A 1 84 ? -2.284 7.229 7.590 1.00 96.12 84 LYS A CA 1
ATOM 653 C C . LYS A 1 84 ? -0.778 7.187 7.825 1.00 96.12 84 LYS A C 1
ATOM 655 O O . LYS A 1 84 ? -0.081 8.004 7.234 1.00 96.12 84 LYS A O 1
ATOM 660 N N . ASP A 1 85 ? -0.302 6.220 8.604 1.00 95.38 85 ASP A N 1
ATOM 661 C CA . ASP A 1 85 ? 1.129 6.071 8.897 1.00 95.38 85 ASP A CA 1
ATOM 662 C C . ASP A 1 85 ? 1.910 5.743 7.617 1.00 95.38 85 ASP A C 1
ATOM 664 O O . ASP A 1 85 ? 2.943 6.344 7.336 1.00 95.38 85 ASP A O 1
ATOM 668 N N . ALA A 1 86 ? 1.358 4.869 6.767 1.00 94.62 86 ALA A N 1
ATOM 669 C CA . ALA A 1 86 ? 1.934 4.566 5.459 1.00 94.62 86 ALA A CA 1
ATOM 670 C C . ALA A 1 86 ? 1.992 5.798 4.530 1.00 94.62 86 ALA A C 1
ATOM 672 O O . ALA A 1 86 ? 2.979 6.003 3.823 1.00 94.62 86 ALA A O 1
ATOM 673 N N . GLU A 1 87 ? 0.940 6.622 4.502 1.00 94.38 87 GLU A N 1
ATOM 674 C CA . GLU A 1 87 ? 0.901 7.850 3.696 1.00 94.38 87 GLU A CA 1
ATOM 675 C C . GLU A 1 87 ? 1.916 8.891 4.191 1.00 94.38 87 GLU A C 1
ATOM 677 O O . GLU A 1 87 ? 2.602 9.503 3.369 1.00 94.38 87 GLU A O 1
ATOM 682 N N . ASP A 1 88 ? 2.048 9.049 5.509 1.00 93.56 88 ASP A N 1
ATOM 683 C CA . ASP A 1 88 ? 3.023 9.953 6.123 1.00 93.56 88 ASP A CA 1
ATOM 684 C C . ASP A 1 88 ? 4.459 9.499 5.844 1.00 93.56 88 ASP A C 1
ATOM 686 O O . ASP A 1 88 ? 5.264 10.296 5.364 1.00 93.56 88 ASP A O 1
ATOM 690 N N . MET A 1 89 ? 4.761 8.211 6.029 1.00 92.12 89 MET A N 1
ATOM 691 C CA . MET A 1 89 ? 6.086 7.648 5.752 1.00 92.12 89 MET A CA 1
ATOM 692 C C . MET A 1 89 ? 6.483 7.823 4.275 1.00 92.12 89 MET A C 1
ATOM 694 O O . MET A 1 89 ? 7.613 8.201 3.964 1.00 92.12 89 MET A O 1
ATOM 698 N N . LEU A 1 90 ? 5.556 7.618 3.331 1.00 91.00 90 LEU A N 1
ATOM 699 C CA . LEU A 1 90 ? 5.830 7.883 1.911 1.00 91.00 90 LEU A CA 1
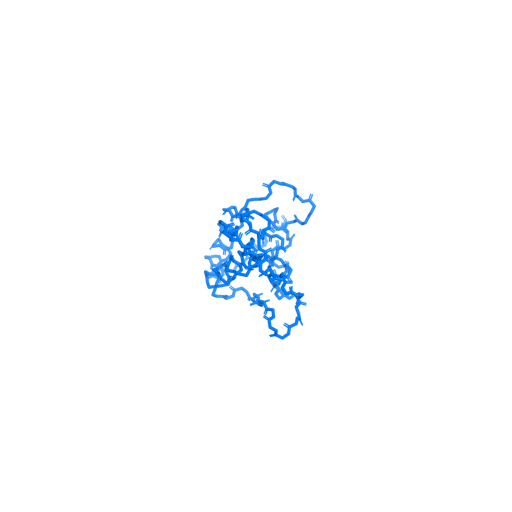ATOM 700 C C . LEU A 1 90 ? 6.098 9.369 1.635 1.00 91.00 90 LEU A C 1
ATOM 702 O O . LEU A 1 90 ? 6.944 9.688 0.800 1.00 91.00 90 LEU A O 1
ATOM 706 N N . ALA A 1 91 ? 5.400 10.279 2.318 1.00 88.44 91 ALA A N 1
ATOM 707 C CA . ALA A 1 91 ? 5.637 11.715 2.187 1.00 88.44 91 ALA A CA 1
ATOM 708 C C . ALA A 1 91 ? 6.995 12.140 2.775 1.00 88.44 91 ALA A C 1
ATOM 710 O O . ALA A 1 91 ? 7.664 13.014 2.214 1.00 88.44 91 ALA A O 1
ATOM 711 N N . GLU A 1 92 ? 7.430 11.511 3.868 1.00 86.81 92 GLU A N 1
ATOM 712 C CA . GLU A 1 92 ? 8.763 11.714 4.440 1.00 86.81 92 GLU A CA 1
ATOM 713 C C . GLU A 1 92 ? 9.869 11.210 3.509 1.00 86.81 92 GLU A C 1
ATOM 715 O O . GLU A 1 92 ? 10.869 11.907 3.326 1.00 86.81 92 GLU A O 1
ATOM 720 N N . LEU A 1 93 ? 9.683 10.058 2.858 1.00 79.56 93 LEU A N 1
ATOM 721 C CA . LEU A 1 93 ? 10.630 9.538 1.865 1.00 79.56 93 LEU A CA 1
ATOM 722 C C . LEU A 1 93 ? 10.787 10.480 0.662 1.00 79.56 93 LEU A C 1
ATOM 724 O O . LEU A 1 93 ? 11.912 10.711 0.223 1.00 79.56 93 LEU A O 1
ATOM 728 N N . ASP A 1 94 ? 9.691 11.063 0.168 1.00 74.56 94 ASP A N 1
ATOM 729 C CA . ASP A 1 94 ? 9.714 12.059 -0.919 1.00 74.56 94 ASP A CA 1
ATOM 730 C C . ASP A 1 94 ? 10.451 13.335 -0.487 1.00 74.56 94 ASP A C 1
ATOM 732 O O . ASP A 1 94 ? 11.327 13.835 -1.188 1.00 74.56 94 ASP A O 1
ATOM 736 N N . SER A 1 95 ? 10.169 13.809 0.731 1.00 70.19 95 SER A N 1
ATOM 737 C CA . SER A 1 95 ? 10.816 14.995 1.314 1.00 70.19 95 SER A CA 1
ATOM 738 C C . SER A 1 95 ? 12.306 14.772 1.591 1.00 70.19 95 SER A C 1
ATOM 740 O O . SER A 1 95 ? 13.108 15.702 1.519 1.00 70.19 95 SER A O 1
ATOM 742 N N . THR A 1 96 ? 12.683 13.534 1.909 1.00 60.12 96 THR A N 1
ATOM 743 C CA . THR A 1 96 ? 14.072 13.142 2.156 1.00 60.12 96 THR A CA 1
ATOM 744 C C . THR A 1 96 ? 14.810 12.858 0.856 1.00 60.12 96 THR A C 1
ATOM 746 O O . THR A 1 96 ? 16.017 12.998 0.856 1.00 60.12 96 THR A O 1
ATOM 749 N N . GLY A 1 97 ? 14.143 12.528 -0.255 1.00 53.53 97 GLY A N 1
ATOM 750 C CA . GLY A 1 97 ? 14.774 12.313 -1.567 1.00 53.53 97 GLY A CA 1
ATOM 751 C C . GLY A 1 97 ? 15.506 13.540 -2.137 1.00 53.53 97 GLY A C 1
ATOM 752 O O . GLY A 1 97 ? 16.428 13.379 -2.936 1.00 53.53 97 GLY A O 1
ATOM 753 N N . ASP A 1 98 ? 15.167 14.746 -1.668 1.00 48.22 98 ASP A N 1
ATOM 754 C CA . ASP A 1 98 ? 15.902 15.997 -1.932 1.00 48.22 98 ASP A CA 1
ATOM 755 C C . ASP A 1 98 ? 17.150 16.180 -1.031 1.00 48.22 98 ASP A C 1
ATOM 757 O O . ASP A 1 98 ? 17.911 17.143 -1.177 1.00 48.22 98 ASP A O 1
ATOM 761 N N . GLN A 1 99 ? 17.417 15.246 -0.113 1.00 43.16 99 GLN A N 1
ATOM 762 C CA . GLN A 1 99 ? 18.658 15.131 0.655 1.00 43.16 99 GLN A CA 1
ATOM 763 C C . GLN A 1 99 ? 19.258 13.716 0.516 1.00 43.16 99 GLN A C 1
ATOM 765 O O . GLN A 1 99 ? 18.556 12.727 0.349 1.00 43.16 99 GLN A O 1
ATOM 770 N N . PRO A 1 100 ? 20.588 13.541 0.579 1.00 38.06 100 PRO A N 1
ATOM 771 C CA . PRO A 1 100 ? 21.162 12.200 0.558 1.00 38.06 100 PRO A CA 1
ATOM 772 C C . PRO A 1 100 ? 20.633 11.418 1.766 1.00 38.06 100 PRO A C 1
ATOM 774 O O . PRO A 1 100 ? 20.823 11.870 2.898 1.00 38.06 100 PRO A O 1
ATOM 777 N N . LEU A 1 101 ? 19.993 10.264 1.525 1.00 40.59 101 LEU A N 1
ATOM 778 C CA . LEU A 1 101 ? 19.557 9.327 2.564 1.00 40.59 101 LEU A CA 1
ATOM 779 C C . LEU A 1 101 ? 20.714 9.105 3.545 1.00 40.59 101 LEU A C 1
ATOM 781 O O . LEU A 1 101 ? 21.693 8.418 3.240 1.00 40.59 101 LEU A O 1
ATOM 785 N N . LYS A 1 102 ? 20.620 9.708 4.733 1.00 39.88 102 LYS A N 1
ATOM 786 C CA . LYS A 1 102 ? 21.522 9.396 5.837 1.00 39.88 102 LYS A CA 1
ATOM 787 C C . LYS A 1 102 ? 21.104 8.040 6.382 1.00 39.88 102 LYS A C 1
ATOM 789 O O . LYS A 1 102 ? 20.310 7.950 7.308 1.00 39.88 102 LYS A O 1
ATOM 794 N N . LEU A 1 103 ? 21.666 6.992 5.791 1.00 34.09 103 LEU A N 1
ATOM 795 C CA . LEU A 1 103 ? 21.767 5.678 6.411 1.00 34.09 103 LEU A CA 1
ATOM 796 C C . LEU A 1 103 ? 22.563 5.835 7.713 1.00 34.09 103 LEU A C 1
ATOM 798 O O . LEU A 1 103 ? 23.796 5.854 7.707 1.00 34.09 103 LEU A O 1
ATOM 802 N N . THR A 1 104 ? 21.866 6.022 8.830 1.00 37.62 104 THR A N 1
ATOM 803 C CA . THR A 1 104 ? 22.462 5.856 10.156 1.00 37.62 104 THR A CA 1
ATOM 804 C C . THR A 1 104 ? 22.647 4.368 10.433 1.00 37.62 104 THR A C 1
ATOM 806 O O . THR A 1 104 ? 21.738 3.568 10.236 1.00 37.62 104 THR A O 1
ATOM 809 N N . LYS A 1 105 ? 23.886 4.051 10.804 1.00 33.94 105 LYS A N 1
ATOM 810 C CA . LYS A 1 105 ? 24.477 2.732 11.027 1.00 33.94 105 LYS A CA 1
ATOM 811 C C . LYS A 1 105 ? 24.069 2.125 12.364 1.00 33.94 105 LYS A C 1
ATOM 813 O O . LYS A 1 105 ? 23.903 2.917 13.318 1.00 33.94 105 LYS A O 1
#

Foldseek 3Di:
DDDDDDPPQDADAQDQAPDPPHAAAALPPLVVSLVVLVVNCVSNVNPACQVSLQVVLRRYDPVVVVVPCPPLLHPPVHPPRHPVVSSVVSVVVVVCVVPPPPPDD

Sequence (105 aa):
MSNPAPITAVLMPMLVSSTKDALYFNGTCIKNFLKQLVLHGARAGITNKDQLVDYIVKYSSADMQHVIHFQTEFDPDVTGKTWKDAEDMLAELDSTGDQPLKLTK

Organism: NCBI:txid944289

Secondary structure (DSSP, 8-state):
-PPPPP----PPPPPPTTSTTS--BSSSSHHHHHHHHHHHHHHTT---GGGGHHHHHHTB-HHHHHHHTTSTTT-TT--S--HHHHHHHHHHHHHHHTS------

pLDDT: mean 81.02, std 16.3, range [33.94, 96.44]